Protein 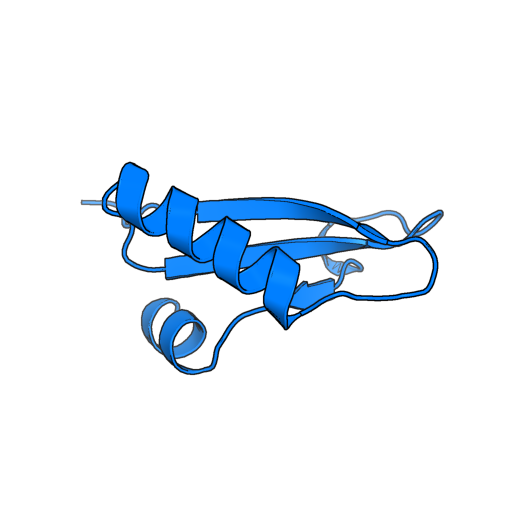AF-A0A7Z0VQL2-F1 (afdb_monomer_lite)

Sequence (65 aa):
MGRCIVVRTKGYGGCVLPGQWGNEAHTEMGNDNAPAGTVVANRRAVNGLGSQWALTTHSDLAVLD

Radius of gyration: 12.02 Å; chains: 1; bounding box: 32×23×29 Å

Structure (mmCIF, N/CA/C/O backbone):
data_AF-A0A7Z0VQL2-F1
#
_entry.id   AF-A0A7Z0VQL2-F1
#
loop_
_atom_site.group_PDB
_atom_site.id
_atom_site.type_symbol
_atom_site.label_atom_id
_atom_site.label_alt_id
_atom_site.label_comp_id
_atom_site.label_asym_id
_atom_site.label_entity_id
_atom_site.label_seq_id
_atom_site.pdbx_PDB_ins_code
_atom_site.Cartn_x
_atom_site.Cartn_y
_atom_site.Cartn_z
_atom_site.occupancy
_atom_site.B_iso_or_equiv
_atom_site.auth_seq_id
_atom_site.auth_comp_id
_atom_site.auth_asym_id
_atom_site.auth_atom_id
_atom_site.pdbx_PDB_model_num
ATOM 1 N N . MET A 1 1 ? -21.025 -10.425 6.581 1.00 47.75 1 MET A N 1
ATOM 2 C CA . MET A 1 1 ? -20.796 -9.056 6.071 1.00 47.75 1 MET A CA 1
ATOM 3 C C . MET A 1 1 ?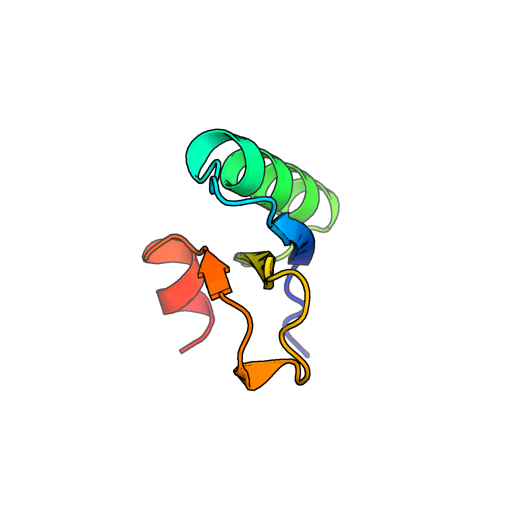 -19.381 -9.007 5.522 1.00 47.75 1 MET A C 1
ATOM 5 O O . MET A 1 1 ? -18.488 -9.478 6.214 1.00 47.75 1 MET A O 1
ATOM 9 N N . GLY A 1 2 ? -19.185 -8.548 4.284 1.00 62.16 2 GLY A N 1
ATOM 10 C CA . GLY A 1 2 ? -17.845 -8.426 3.701 1.00 62.16 2 GLY A CA 1
ATOM 11 C C . GLY A 1 2 ? -17.088 -7.265 4.341 1.00 62.16 2 GLY A C 1
ATOM 12 O O . GLY A 1 2 ? -17.677 -6.211 4.566 1.00 62.16 2 GLY A O 1
ATOM 13 N N . ARG A 1 3 ? -15.809 -7.463 4.666 1.00 73.38 3 ARG A N 1
ATOM 14 C CA . ARG A 1 3 ? -14.917 -6.369 5.063 1.00 73.38 3 ARG A CA 1
ATOM 15 C C . ARG A 1 3 ? -14.440 -5.683 3.784 1.00 73.38 3 ARG A C 1
ATOM 17 O O . ARG A 1 3 ? -13.782 -6.320 2.966 1.00 73.38 3 ARG A O 1
ATOM 24 N N . CYS A 1 4 ? -14.811 -4.423 3.587 1.00 85.25 4 CYS A N 1
ATOM 25 C CA . CYS A 1 4 ? -14.220 -3.594 2.537 1.00 85.25 4 CYS A CA 1
ATOM 26 C C . CYS A 1 4 ? -12.881 -3.057 3.037 1.00 85.25 4 CYS A C 1
ATOM 28 O O . CYS A 1 4 ? -12.732 -2.847 4.231 1.00 85.25 4 CYS A O 1
ATOM 30 N N . ILE A 1 5 ? -11.921 -2.833 2.149 1.00 91.06 5 ILE A N 1
ATOM 31 C CA . ILE A 1 5 ? -10.652 -2.179 2.484 1.00 91.06 5 ILE A CA 1
ATOM 32 C C . ILE A 1 5 ? -10.457 -1.005 1.541 1.00 91.06 5 ILE A C 1
ATOM 34 O O . ILE A 1 5 ? -10.955 -1.028 0.413 1.00 91.06 5 ILE A O 1
ATOM 38 N N . VAL A 1 6 ? -9.714 0.002 1.984 1.00 94.69 6 VAL A N 1
ATOM 39 C CA . VAL A 1 6 ? -9.353 1.122 1.119 1.00 94.69 6 VAL A CA 1
ATOM 40 C C . VAL A 1 6 ? -8.045 0.810 0.407 1.00 94.69 6 VAL A C 1
ATOM 42 O O . VAL A 1 6 ? -7.027 0.517 1.034 1.00 94.69 6 VAL A O 1
ATOM 45 N N . VAL A 1 7 ? -8.067 0.910 -0.922 1.00 93.25 7 VAL A N 1
ATOM 46 C CA . VAL A 1 7 ? -6.880 0.759 -1.768 1.00 93.25 7 VAL A CA 1
ATOM 47 C C . VAL A 1 7 ? -6.631 2.059 -2.514 1.00 93.25 7 VAL A C 1
ATOM 49 O O . VAL A 1 7 ? -7.412 2.457 -3.377 1.00 93.25 7 VAL A O 1
ATOM 52 N N . ARG A 1 8 ? -5.502 2.707 -2.225 1.00 92.69 8 ARG A N 1
ATOM 53 C CA . ARG A 1 8 ? -5.068 3.914 -2.932 1.00 92.69 8 ARG A CA 1
ATOM 54 C C . ARG A 1 8 ? -4.018 3.561 -3.977 1.00 92.69 8 ARG A C 1
ATOM 56 O O . ARG A 1 8 ? -2.979 2.996 -3.657 1.00 92.69 8 ARG A O 1
ATOM 63 N N . THR A 1 9 ? -4.242 3.920 -5.235 1.00 92.75 9 THR A N 1
ATOM 64 C CA . THR A 1 9 ? -3.259 3.678 -6.304 1.00 92.75 9 THR A CA 1
ATOM 65 C C . THR A 1 9 ? -2.380 4.903 -6.526 1.00 92.75 9 THR A C 1
ATOM 67 O O . THR A 1 9 ? -2.890 6.011 -6.706 1.00 92.75 9 THR A O 1
ATOM 70 N N . LYS A 1 10 ? -1.058 4.719 -6.558 1.00 93.81 10 LYS A N 1
ATOM 71 C CA . LYS A 1 10 ? -0.078 5.790 -6.787 1.00 93.81 10 LYS A CA 1
ATOM 72 C C . LYS A 1 10 ? 0.861 5.426 -7.924 1.00 93.81 10 LYS A C 1
ATOM 74 O O . LYS A 1 10 ? 1.370 4.314 -7.971 1.00 93.81 10 LYS A O 1
ATOM 79 N N . GLY A 1 11 ? 1.113 6.361 -8.836 1.00 91.19 11 GLY A N 1
ATOM 80 C CA . GLY A 1 11 ? 2.143 6.180 -9.858 1.00 91.19 11 GLY A CA 1
ATOM 81 C C . GLY A 1 11 ? 3.533 6.161 -9.221 1.00 91.19 11 GLY A C 1
ATOM 82 O O . GLY A 1 11 ? 3.894 7.091 -8.503 1.00 91.19 11 GLY A O 1
ATOM 83 N N . TYR A 1 12 ? 4.315 5.118 -9.489 1.00 88.31 12 TYR A N 1
ATOM 84 C CA . TYR A 1 12 ? 5.689 4.998 -9.020 1.00 88.31 12 TYR A CA 1
ATOM 85 C C . TYR A 1 12 ? 6.669 5.491 -10.091 1.00 88.31 12 TYR A C 1
ATOM 87 O O . TYR A 1 12 ? 6.858 4.865 -11.137 1.00 88.31 12 TYR A O 1
ATOM 95 N N . GLY A 1 13 ? 7.301 6.630 -9.802 1.00 83.00 13 GLY A N 1
ATOM 96 C CA . GLY A 1 13 ? 8.294 7.287 -10.655 1.00 83.00 13 GLY A CA 1
ATOM 97 C C . GLY A 1 13 ? 9.749 7.049 -10.241 1.00 83.00 13 GLY A C 1
ATOM 98 O O . GLY A 1 13 ? 10.591 7.876 -10.564 1.00 83.00 13 GLY A O 1
ATOM 99 N N . GLY A 1 14 ? 10.054 5.984 -9.491 1.00 85.44 14 GLY A N 1
ATOM 100 C CA . GLY A 1 14 ? 11.407 5.718 -8.974 1.00 85.44 14 GLY A CA 1
ATOM 101 C C . GLY A 1 14 ? 11.582 6.016 -7.479 1.00 85.44 14 GLY A C 1
ATOM 102 O O . GLY A 1 14 ? 12.471 5.457 -6.844 1.00 85.44 14 GLY A O 1
ATOM 103 N N . CYS A 1 15 ? 10.679 6.796 -6.879 1.00 90.38 15 CYS A N 1
ATOM 104 C CA . CYS A 1 15 ? 10.641 7.044 -5.438 1.00 90.38 15 CYS A CA 1
ATOM 105 C C . CYS A 1 15 ? 9.270 6.680 -4.858 1.00 90.38 15 CYS A C 1
ATOM 107 O O . CYS A 1 15 ? 8.233 7.009 -5.437 1.00 90.38 15 CYS A O 1
ATOM 109 N N . VAL A 1 16 ? 9.279 5.966 -3.734 1.00 91.19 16 VAL A N 1
ATOM 110 C CA . VAL A 1 16 ? 8.086 5.695 -2.931 1.00 91.19 16 VAL A CA 1
ATOM 111 C C . VAL A 1 16 ? 8.037 6.728 -1.813 1.00 91.19 16 VAL A C 1
ATOM 113 O O . VAL A 1 16 ? 9.077 7.037 -1.236 1.00 91.19 16 VAL A O 1
ATOM 116 N N . LEU A 1 17 ? 6.846 7.228 -1.476 1.00 94.25 17 LEU A N 1
ATOM 117 C CA . LEU A 1 17 ? 6.639 8.151 -0.353 1.00 94.25 17 LEU A CA 1
ATOM 118 C C . LEU A 1 17 ? 5.761 7.482 0.725 1.00 94.25 17 LEU A C 1
ATOM 120 O O . LEU A 1 17 ? 4.577 7.812 0.821 1.00 94.25 17 LEU A O 1
ATOM 124 N N . PRO A 1 18 ? 6.292 6.529 1.526 1.00 93.31 18 PRO A N 1
ATOM 125 C CA . PRO A 1 18 ? 5.471 5.689 2.401 1.00 93.31 18 PRO A CA 1
ATOM 126 C C . PRO A 1 18 ? 4.666 6.489 3.425 1.00 93.31 18 PRO A C 1
ATOM 128 O O . PRO A 1 18 ? 3.487 6.215 3.611 1.00 93.31 18 PRO A O 1
ATOM 131 N N . GLY A 1 19 ? 5.275 7.509 4.042 1.00 94.88 19 GLY A N 1
ATOM 132 C CA . GLY A 1 19 ? 4.597 8.343 5.038 1.00 94.88 19 GLY A CA 1
ATOM 133 C C . GLY A 1 19 ? 3.434 9.136 4.442 1.00 94.88 19 GLY A C 1
ATOM 134 O O . GLY A 1 19 ? 2.315 9.056 4.935 1.00 94.88 19 GLY A O 1
ATOM 135 N N . GLN A 1 20 ? 3.671 9.856 3.338 1.00 96.00 20 GLN A N 1
ATOM 136 C CA . GLN A 1 20 ? 2.621 10.646 2.690 1.00 96.00 20 GLN A CA 1
ATOM 137 C C . GLN A 1 20 ? 1.491 9.752 2.167 1.00 96.00 20 GLN A C 1
ATOM 139 O O . GLN A 1 20 ? 0.324 9.992 2.465 1.00 96.00 20 GLN A O 1
ATOM 144 N N . TRP A 1 21 ? 1.822 8.728 1.377 1.00 96.62 21 TRP A N 1
ATOM 145 C CA . TRP A 1 21 ? 0.809 7.893 0.733 1.00 96.62 21 TRP A CA 1
ATOM 146 C C . TRP A 1 21 ? 0.060 7.014 1.738 1.00 96.62 21 TRP A C 1
ATOM 148 O O . TRP A 1 21 ? -1.127 6.768 1.541 1.00 96.62 21 TRP A O 1
ATOM 158 N N . GLY A 1 22 ? 0.727 6.586 2.815 1.00 96.44 22 GLY A N 1
ATOM 159 C CA . GLY A 1 22 ? 0.102 5.883 3.934 1.00 96.44 22 GLY A CA 1
ATOM 160 C C . GLY A 1 22 ? -0.909 6.760 4.671 1.00 96.44 22 GLY A C 1
ATOM 161 O O . GLY A 1 22 ? -2.065 6.369 4.785 1.00 96.44 22 GLY A O 1
ATOM 162 N N . ASN A 1 23 ? -0.528 7.984 5.061 1.00 97.00 23 ASN A N 1
ATOM 163 C CA . ASN A 1 23 ? -1.443 8.935 5.713 1.00 97.00 23 ASN A CA 1
ATOM 164 C C . ASN A 1 23 ? -2.670 9.240 4.845 1.00 97.00 23 ASN A C 1
ATOM 166 O O . ASN A 1 23 ? -3.802 9.306 5.322 1.00 97.00 23 ASN A O 1
ATOM 170 N N . GLU A 1 24 ? -2.442 9.409 3.547 1.00 96.88 24 GLU A N 1
ATOM 171 C CA . GLU A 1 24 ? -3.491 9.567 2.553 1.00 96.88 24 GLU A CA 1
ATOM 172 C C . GLU A 1 24 ? -4.427 8.345 2.487 1.00 96.88 24 GLU A C 1
ATOM 174 O O . GLU A 1 24 ? -5.639 8.519 2.414 1.00 96.88 24 GLU A O 1
ATOM 179 N N . ALA A 1 25 ? -3.909 7.114 2.502 1.00 96.62 25 ALA A N 1
ATOM 180 C CA . ALA A 1 25 ? -4.744 5.909 2.517 1.00 96.62 25 ALA A CA 1
ATOM 181 C C . ALA A 1 25 ? -5.530 5.764 3.833 1.00 96.62 25 ALA A C 1
ATOM 183 O O . ALA A 1 25 ? -6.700 5.390 3.803 1.00 96.62 25 ALA A O 1
ATOM 184 N N . HIS A 1 26 ? -4.930 6.114 4.975 1.00 96.94 26 HIS A N 1
ATOM 185 C CA . HIS A 1 26 ? -5.600 6.093 6.281 1.00 96.94 26 HIS A CA 1
ATOM 186 C C . HIS A 1 26 ? -6.661 7.181 6.443 1.00 96.94 26 HIS A C 1
ATOM 188 O O . HIS A 1 26 ? -7.658 6.959 7.122 1.00 96.94 26 HIS A O 1
ATOM 194 N N . THR A 1 27 ? -6.490 8.331 5.788 1.00 97.62 27 THR A N 1
ATOM 195 C CA . THR A 1 27 ? -7.524 9.376 5.753 1.00 97.62 27 THR A CA 1
ATOM 196 C C . THR A 1 27 ? -8.787 8.855 5.064 1.00 97.62 27 THR A C 1
ATOM 198 O O . THR A 1 27 ? -9.874 8.957 5.621 1.00 97.62 27 THR A O 1
ATOM 201 N N . GLU A 1 28 ? -8.645 8.225 3.894 1.00 95.56 28 GLU A N 1
ATOM 202 C CA . GLU A 1 28 ? -9.787 7.634 3.180 1.00 95.56 28 GLU A CA 1
ATOM 203 C C . GLU A 1 28 ? -10.368 6.424 3.924 1.00 95.56 28 GLU A C 1
ATOM 205 O O . GLU A 1 28 ? -11.581 6.272 3.999 1.00 95.56 28 GLU A O 1
ATOM 210 N N . MET A 1 29 ? -9.519 5.600 4.551 1.00 95.69 29 MET A N 1
ATOM 211 C CA . MET A 1 29 ? -9.963 4.525 5.446 1.00 95.69 29 MET A CA 1
ATOM 212 C C . MET A 1 29 ? -10.879 5.061 6.555 1.00 95.69 29 MET A C 1
ATOM 214 O O . MET A 1 29 ? -11.915 4.460 6.829 1.00 95.69 29 MET A O 1
ATOM 218 N N . GLY A 1 30 ? -10.523 6.196 7.165 1.00 95.38 30 GLY A N 1
ATOM 219 C CA . GLY A 1 30 ? -11.361 6.870 8.155 1.00 95.38 30 GLY A CA 1
ATOM 220 C C . GLY A 1 30 ? -12.676 7.392 7.568 1.00 95.38 30 GLY A C 1
ATOM 221 O O . GLY A 1 30 ? -13.724 7.209 8.183 1.00 95.38 30 GLY A O 1
ATOM 222 N N . ASN A 1 31 ? -12.638 7.982 6.368 1.00 95.56 31 ASN A N 1
ATOM 223 C CA . ASN A 1 31 ? -13.831 8.484 5.672 1.00 95.56 31 ASN A CA 1
ATOM 224 C C . ASN A 1 31 ? -14.842 7.365 5.366 1.00 95.56 31 ASN A C 1
ATOM 226 O O . ASN A 1 31 ? -16.045 7.552 5.549 1.00 95.56 31 ASN A O 1
ATOM 230 N N . ASP A 1 32 ? -14.347 6.196 4.955 1.00 94.19 32 ASP A N 1
ATOM 231 C CA . ASP A 1 32 ? -15.167 5.050 4.552 1.00 94.19 32 ASP A CA 1
ATOM 232 C C . ASP A 1 32 ? -15.490 4.090 5.712 1.00 94.19 32 ASP A C 1
ATOM 234 O O . ASP A 1 32 ? -16.120 3.051 5.500 1.00 94.19 32 ASP A O 1
ATOM 238 N N . ASN A 1 33 ? -15.069 4.413 6.945 1.00 93.31 33 ASN A N 1
ATOM 239 C CA . ASN A 1 33 ? -15.120 3.512 8.107 1.00 93.31 33 ASN A CA 1
ATOM 240 C C . ASN A 1 33 ? -14.562 2.111 7.790 1.00 93.31 33 ASN A C 1
ATOM 242 O O . ASN A 1 33 ? -15.096 1.084 8.223 1.00 93.31 33 ASN A O 1
ATOM 246 N N . ALA A 1 34 ? -13.492 2.070 6.997 1.00 94.06 34 ALA A N 1
ATOM 247 C CA . ALA A 1 34 ? -12.839 0.837 6.610 1.00 94.06 34 ALA A CA 1
ATOM 248 C C . ALA A 1 34 ? -11.876 0.361 7.718 1.00 94.06 34 ALA A C 1
ATOM 250 O O . ALA A 1 34 ? -11.267 1.168 8.415 1.00 94.06 34 ALA A O 1
ATOM 251 N N . PRO A 1 35 ? -11.702 -0.957 7.883 1.00 93.81 35 PRO A N 1
ATOM 252 C CA . PRO A 1 35 ? -10.823 -1.547 8.882 1.00 93.81 35 PRO A CA 1
ATOM 253 C C . PRO A 1 35 ? -9.329 -1.476 8.516 1.00 93.81 35 PRO A C 1
ATOM 255 O O . PRO A 1 35 ? -8.500 -1.697 9.392 1.00 93.81 35 PRO A O 1
ATOM 258 N N . ALA A 1 36 ? -8.980 -1.212 7.250 1.00 95.31 36 ALA A N 1
ATOM 259 C CA . ALA A 1 36 ? -7.595 -1.114 6.790 1.00 95.31 36 ALA A CA 1
ATOM 260 C C . ALA A 1 36 ? -7.467 -0.233 5.536 1.00 95.31 36 ALA A C 1
ATOM 262 O O . ALA A 1 36 ? -8.369 -0.194 4.687 1.00 95.31 36 ALA A O 1
ATOM 263 N N . GLY A 1 37 ? -6.310 0.421 5.403 1.00 95.81 37 GLY A N 1
ATOM 264 C CA . GLY A 1 37 ? -5.921 1.201 4.230 1.00 95.81 37 GLY A CA 1
ATOM 265 C C . GLY A 1 37 ? -4.557 0.766 3.694 1.00 95.81 37 GLY A C 1
ATOM 266 O O . GLY A 1 37 ? -3.591 0.639 4.442 1.00 95.81 37 GLY A O 1
ATOM 267 N N . THR A 1 38 ? -4.444 0.549 2.385 1.00 95.62 38 THR A N 1
ATOM 268 C CA . THR A 1 38 ? -3.170 0.203 1.736 1.00 95.62 38 THR A CA 1
ATOM 269 C C . THR A 1 38 ? -2.961 0.988 0.449 1.00 95.62 38 THR A C 1
ATOM 271 O O . THR A 1 38 ? -3.902 1.492 -0.169 1.00 95.62 38 THR A O 1
ATOM 274 N N . VAL A 1 39 ? -1.702 1.099 0.032 1.00 96.06 39 VAL A N 1
ATOM 275 C CA . VAL A 1 39 ? -1.315 1.731 -1.223 1.00 96.06 39 VAL A CA 1
ATOM 276 C C . VAL A 1 39 ? -0.793 0.677 -2.186 1.00 96.06 39 VAL A C 1
ATOM 278 O O . VAL A 1 39 ? 0.097 -0.096 -1.838 1.00 96.06 39 VAL A O 1
ATOM 281 N N . VAL A 1 40 ? -1.266 0.722 -3.429 1.00 94.94 40 VAL A N 1
ATOM 282 C CA . VAL A 1 40 ? -0.615 0.056 -4.560 1.00 94.94 40 VAL A CA 1
ATOM 283 C C . VAL A 1 40 ? 0.239 1.086 -5.293 1.00 94.94 40 VAL A C 1
ATOM 285 O O . VAL A 1 40 ? -0.277 2.027 -5.903 1.00 94.94 40 VAL A O 1
ATOM 288 N N . ALA A 1 41 ? 1.558 0.922 -5.230 1.00 95.19 41 ALA A N 1
ATOM 289 C CA . ALA A 1 41 ? 2.505 1.7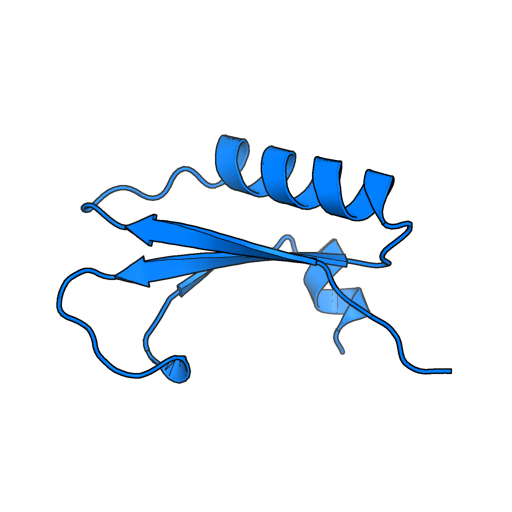25 -5.990 1.00 95.19 41 ALA A CA 1
ATOM 290 C C . ALA A 1 41 ? 2.723 1.091 -7.375 1.00 95.19 41 ALA A C 1
ATOM 292 O O . ALA A 1 41 ? 3.436 0.096 -7.530 1.00 95.19 41 ALA A O 1
ATOM 293 N N . ASN A 1 42 ? 2.093 1.696 -8.382 1.00 93.19 42 ASN A N 1
ATOM 294 C CA . ASN A 1 42 ? 2.097 1.275 -9.777 1.00 93.19 42 ASN A CA 1
ATOM 295 C C . ASN A 1 42 ? 3.431 1.614 -10.444 1.00 93.19 42 ASN A C 1
ATOM 297 O O . ASN A 1 42 ? 3.676 2.750 -10.858 1.00 93.19 42 ASN A O 1
ATOM 301 N N . ARG A 1 43 ? 4.292 0.612 -10.559 1.00 92.06 43 ARG A N 1
ATOM 302 C CA . ARG A 1 43 ? 5.588 0.651 -11.223 1.00 92.06 43 ARG A CA 1
ATOM 303 C C . ARG A 1 43 ? 5.415 0.907 -12.713 1.00 92.06 43 ARG A C 1
ATOM 305 O O . ARG A 1 43 ? 4.774 0.146 -13.438 1.00 92.06 43 ARG A O 1
ATOM 312 N N . ARG A 1 44 ? 6.034 1.989 -13.183 1.00 88.94 44 ARG A N 1
ATOM 313 C CA . ARG A 1 44 ? 6.055 2.331 -14.606 1.00 88.94 44 ARG A CA 1
ATOM 314 C C . ARG A 1 44 ? 6.617 1.167 -15.430 1.00 88.94 44 ARG A C 1
ATOM 316 O O . ARG A 1 44 ? 7.637 0.592 -15.066 1.00 88.94 44 ARG A O 1
ATOM 323 N N . ALA A 1 45 ? 5.957 0.866 -16.550 1.00 88.94 45 ALA A N 1
ATOM 324 C CA . ALA A 1 45 ? 6.325 -0.200 -17.489 1.00 88.94 45 ALA A CA 1
ATOM 325 C C . ALA A 1 45 ? 6.332 -1.633 -16.909 1.00 88.94 45 ALA A C 1
ATOM 327 O O . ALA A 1 45 ? 6.840 -2.548 -17.551 1.00 88.94 45 ALA A O 1
ATOM 328 N N . VAL A 1 46 ? 5.741 -1.850 -15.729 1.00 89.94 46 VAL A N 1
ATOM 329 C CA . VAL A 1 46 ? 5.508 -3.187 -15.171 1.00 89.94 46 VAL A CA 1
ATOM 330 C C . VAL A 1 46 ? 4.033 -3.523 -15.329 1.00 89.94 46 VAL A C 1
ATOM 332 O O . VAL A 1 46 ? 3.172 -2.827 -14.793 1.00 89.94 46 VAL A O 1
ATOM 335 N N . ASN A 1 47 ? 3.748 -4.599 -16.061 1.00 85.62 47 ASN A N 1
ATOM 336 C CA . ASN A 1 47 ? 2.392 -5.091 -16.283 1.00 85.62 47 ASN A CA 1
ATOM 337 C C . ASN A 1 47 ? 1.991 -6.103 -15.203 1.00 85.62 47 ASN A C 1
ATOM 339 O O . ASN A 1 47 ? 2.838 -6.793 -14.642 1.00 85.62 47 ASN A O 1
ATOM 343 N N . GLY A 1 48 ? 0.686 -6.219 -14.956 1.00 83.69 48 GLY A N 1
ATOM 344 C CA . GLY A 1 48 ? 0.124 -7.152 -13.979 1.00 83.69 48 GLY A CA 1
ATOM 345 C C . GLY A 1 48 ? 0.042 -6.562 -12.570 1.00 83.69 48 GLY A C 1
ATOM 346 O O . GLY A 1 48 ? 0.987 -5.953 -12.067 1.00 83.69 48 GLY A O 1
ATOM 347 N N . LEU A 1 49 ? -1.113 -6.748 -11.925 1.00 78.25 49 LEU A N 1
ATOM 348 C CA . LEU A 1 49 ? -1.377 -6.216 -10.583 1.00 78.25 49 LEU A CA 1
A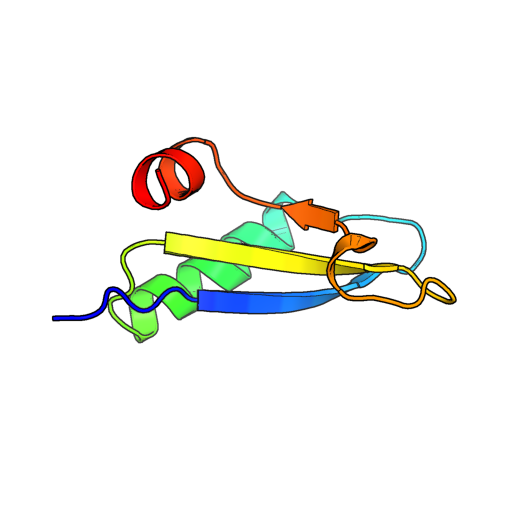TOM 349 C C . LEU A 1 49 ? -0.464 -6.850 -9.521 1.00 78.25 49 LEU A C 1
ATOM 351 O O . LEU A 1 49 ? 0.052 -6.142 -8.666 1.00 78.25 49 LEU A O 1
ATOM 355 N N . GLY A 1 50 ? -0.181 -8.154 -9.626 1.00 89.12 50 GLY A N 1
ATOM 356 C CA . GLY A 1 50 ? 0.692 -8.873 -8.685 1.00 89.12 50 GLY A CA 1
ATOM 357 C C . GLY A 1 50 ? 2.179 -8.500 -8.758 1.00 89.12 50 GLY A C 1
ATOM 358 O O . GLY A 1 50 ? 2.965 -8.968 -7.944 1.00 89.12 50 GLY A O 1
ATOM 359 N N . SER A 1 51 ? 2.586 -7.677 -9.729 1.00 91.38 51 SER A N 1
ATOM 360 C CA . SER A 1 51 ? 3.971 -7.204 -9.883 1.00 91.38 51 SER A CA 1
ATOM 361 C C . SER A 1 51 ? 4.180 -5.761 -9.404 1.00 91.38 51 SER A C 1
ATOM 363 O O . SER A 1 51 ? 5.301 -5.241 -9.482 1.00 91.38 51 SER A O 1
ATOM 365 N N . GLN A 1 52 ? 3.113 -5.120 -8.918 1.00 93.38 52 GLN A N 1
ATOM 366 C CA . GLN A 1 52 ? 3.145 -3.801 -8.287 1.00 93.38 52 GLN A CA 1
ATOM 367 C C . GLN A 1 52 ? 3.536 -3.925 -6.816 1.00 93.38 52 GLN A C 1
ATOM 369 O O . GLN A 1 52 ? 3.456 -5.004 -6.232 1.00 93.38 52 GLN A O 1
ATOM 374 N N . TRP A 1 53 ? 3.969 -2.828 -6.201 1.00 92.88 53 TRP A N 1
ATOM 375 C CA . TRP A 1 53 ? 4.268 -2.861 -4.771 1.00 92.88 53 TRP A CA 1
ATOM 376 C C . TRP A 1 53 ? 3.039 -2.535 -3.945 1.00 92.88 53 TRP A C 1
ATOM 378 O O . TRP A 1 53 ? 2.283 -1.629 -4.289 1.00 92.88 53 TRP A O 1
ATOM 388 N N . ALA A 1 54 ? 2.902 -3.235 -2.824 1.00 93.56 54 ALA A N 1
ATOM 389 C CA . ALA A 1 54 ? 1.986 -2.872 -1.761 1.00 93.56 54 ALA A CA 1
ATOM 390 C C . ALA A 1 54 ? 2.758 -2.148 -0.655 1.00 93.56 54 ALA A C 1
ATOM 392 O O . ALA A 1 54 ? 3.844 -2.574 -0.259 1.00 93.56 54 ALA A O 1
ATOM 393 N N . LEU A 1 55 ? 2.192 -1.054 -0.157 1.00 94.88 55 LEU A N 1
ATOM 394 C CA . LEU A 1 55 ? 2.655 -0.378 1.049 1.00 94.88 55 LEU A CA 1
ATOM 395 C C . LEU A 1 55 ? 1.515 -0.414 2.051 1.00 94.88 55 LEU A C 1
ATOM 397 O O . LEU A 1 55 ? 0.403 0.045 1.783 1.00 94.88 55 LEU A O 1
ATOM 401 N N . THR A 1 56 ? 1.794 -0.999 3.200 1.00 95.12 56 THR A N 1
ATOM 402 C CA . THR A 1 56 ? 0.824 -1.211 4.264 1.00 95.12 56 THR A CA 1
ATOM 403 C C . THR A 1 56 ? 1.563 -1.163 5.592 1.00 95.12 56 THR A C 1
ATOM 405 O O . THR A 1 56 ? 2.760 -1.468 5.643 1.00 95.12 56 THR A O 1
ATOM 408 N N . THR A 1 57 ? 0.892 -0.736 6.658 1.00 95.12 57 THR A N 1
ATOM 409 C CA . THR A 1 57 ? 1.462 -0.887 7.997 1.00 95.12 57 THR A CA 1
ATOM 410 C C . THR A 1 57 ? 1.280 -2.326 8.472 1.00 95.12 57 THR A C 1
ATOM 412 O O . THR A 1 57 ? 0.447 -3.066 7.952 1.00 95.12 57 THR A O 1
ATOM 415 N N . HIS A 1 58 ? 2.042 -2.745 9.483 1.00 94.75 58 HIS A N 1
ATOM 416 C CA . HIS A 1 58 ? 1.850 -4.077 10.063 1.00 94.75 58 HIS A CA 1
ATOM 417 C C . HIS A 1 58 ? 0.445 -4.222 10.670 1.00 94.75 58 HIS A C 1
ATOM 419 O O . HIS A 1 58 ? -0.174 -5.271 10.541 1.00 94.75 58 HIS A O 1
ATOM 425 N N . SER A 1 59 ? -0.080 -3.158 11.286 1.00 93.69 59 SER A N 1
ATOM 426 C CA . SER A 1 59 ? -1.429 -3.151 11.857 1.00 93.69 59 SER A CA 1
ATOM 427 C C . SER A 1 59 ? -2.500 -3.385 10.795 1.00 93.69 59 SER A C 1
ATOM 429 O O . SER A 1 59 ? -3.394 -4.193 11.014 1.00 93.69 59 SER A O 1
ATOM 431 N N . ASP A 1 60 ? -2.383 -2.726 9.638 1.00 94.00 60 ASP A N 1
ATOM 432 C CA . ASP A 1 60 ? -3.290 -2.952 8.508 1.00 94.00 60 ASP A CA 1
ATOM 433 C C . ASP A 1 60 ? -3.167 -4.388 7.984 1.00 94.00 60 ASP A C 1
ATOM 435 O O . ASP A 1 60 ? -4.176 -5.037 7.737 1.00 94.00 60 ASP A O 1
ATOM 439 N N . LEU A 1 61 ? -1.942 -4.914 7.853 1.00 92.19 61 LEU A N 1
ATOM 440 C CA . LEU A 1 61 ? -1.712 -6.284 7.391 1.00 92.19 61 LEU A CA 1
ATOM 441 C C . LEU A 1 61 ? -2.349 -7.324 8.323 1.00 92.19 61 LEU A C 1
ATOM 443 O O . LEU A 1 61 ? -2.986 -8.252 7.841 1.00 92.19 61 LEU A O 1
ATOM 447 N N . ALA A 1 62 ? -2.235 -7.144 9.640 1.00 92.81 62 ALA A N 1
ATOM 448 C CA . ALA A 1 62 ? -2.828 -8.040 10.635 1.00 92.81 62 ALA A CA 1
ATOM 449 C C . ALA A 1 62 ? -4.369 -8.065 10.601 1.00 92.81 62 ALA A C 1
ATOM 451 O O . ALA A 1 62 ? -4.984 -8.975 11.143 1.00 92.81 62 ALA A O 1
ATOM 452 N N . VAL A 1 63 ? -5.003 -7.062 9.988 1.00 90.19 63 VAL A N 1
ATOM 453 C CA . VAL A 1 63 ? -6.458 -7.016 9.772 1.00 90.19 63 VAL A CA 1
ATOM 454 C C . VAL A 1 63 ? -6.880 -7.791 8.512 1.00 90.19 63 VAL A C 1
ATOM 456 O O . VAL A 1 63 ? -8.055 -8.159 8.390 1.00 90.19 63 VAL A O 1
ATOM 459 N N . LEU A 1 64 ? -5.944 -8.004 7.577 1.00 78.75 64 LEU A N 1
ATOM 460 C CA . LEU A 1 64 ? -6.147 -8.697 6.299 1.00 78.75 64 LEU A CA 1
ATOM 461 C C . LEU A 1 64 ? -5.871 -10.209 6.360 1.00 78.75 64 LEU A C 1
ATOM 463 O O . LEU A 1 64 ? 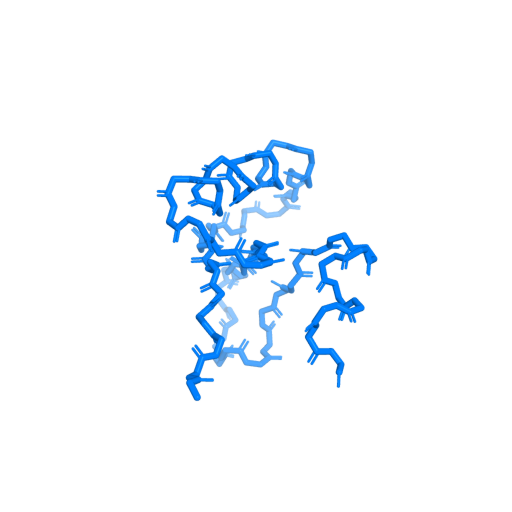-6.264 -10.905 5.423 1.00 78.75 64 LEU A O 1
ATOM 467 N N . ASP A 1 65 ? -5.193 -10.676 7.411 1.00 75.31 65 ASP A N 1
ATOM 468 C CA . ASP A 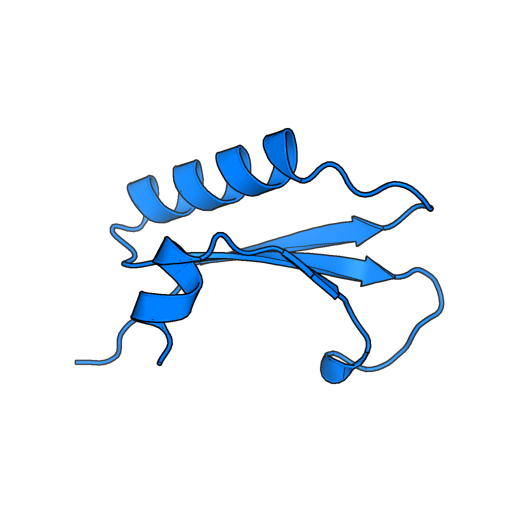1 65 ? -4.980 -12.095 7.749 1.00 75.31 65 ASP A CA 1
ATOM 469 C C . ASP A 1 65 ? -6.235 -12.704 8.410 1.00 75.31 65 ASP A C 1
ATOM 471 O O . ASP A 1 65 ? -6.608 -13.844 8.048 1.00 75.31 65 ASP A O 1
#

Foldseek 3Di:
DDQDAFEAEAEDPPDDDLVVVLVVQVVVCVVVVHQFGKYFHDYPPDDDSVPTDIRGDPSRVVVVD

Secondary structure (DSSP, 8-state):
-----EEEEEEESS---HHHHHHHHHHHHHHTT-S-EEEEEEETT--SGGGSEEE--HHHHHHH-

pLDDT: mean 90.79, std 8.3, range [47.75, 97.62]